Protein 2OA2 (pdb70)

Structure (mmCIF, N/CA/C/O backbone):
data_2OA2
#
_entry.id   2OA2
#
_cell.length_a   68.610
_cell.length_b   68.610
_cell.length_c   60.106
_cell.angle_alpha   90.000
_cell.angle_beta   90.000
_cell.angle_gamma   90.000
#
_symmetry.space_group_name_H-M   'P 41 21 2'
#
loop_
_entity.id
_entity.type
_entity.pdbx_description
1 polymer 'BH2720 protein'
2 water water
#
loop_
_atom_site.group_PDB
_atom_site.id
_atom_site.type_symbol
_atom_site.label_atom_id
_atom_site.label_alt_id
_atom_site.label_comp_id
_atom_site.label_asym_id
_atom_site.label_entity_id
_atom_site.label_seq_id
_atom_site.pdbx_PDB_ins_code
_atom_site.Cartn_x
_atom_site.Cartn_y
_atom_site.Cartn_z
_atom_site.occupancy
_atom_site.B_iso_or_equiv
_atom_site.auth_seq_id
_atom_site.auth_comp_id
_atom_site.auth_asym_id
_atom_site.auth_atom_id
_atom_site.pdbx_PDB_model_num
ATOM 1 N N . VAL A 1 11 ? 7.350 32.102 26.208 1.00 46.10 158 VAL A N 1
ATOM 2 C CA . VAL A 1 11 ? 8.821 32.238 26.421 1.00 44.64 158 VAL A CA 1
ATOM 3 C C . VAL A 1 11 ? 9.351 33.567 25.873 1.00 40.41 158 VAL A C 1
ATOM 4 O O . VAL A 1 11 ? 9.486 33.743 24.668 1.00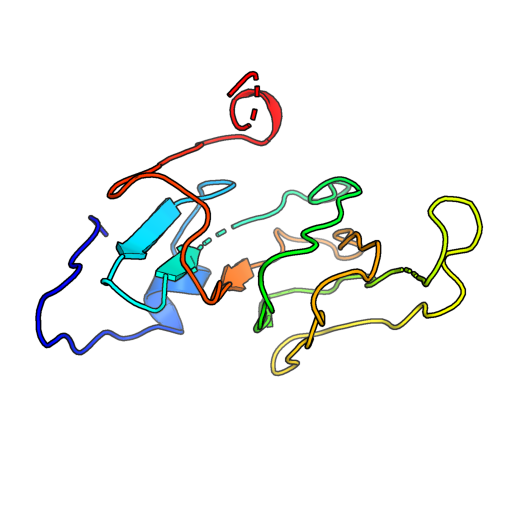 44.44 158 VAL A O 1
ATOM 8 N N . THR A 1 12 ? 9.699 34.473 26.771 1.00 35.33 159 THR A N 1
ATOM 9 C CA . THR A 1 12 ? 10.544 35.626 26.426 1.00 30.60 159 THR A CA 1
ATOM 10 C C . THR A 1 12 ? 11.892 35.390 27.117 1.00 25.88 159 THR A C 1
ATOM 11 O O . THR A 1 12 ? 12.021 34.448 27.905 1.00 27.06 159 THR A O 1
ATOM 15 N N . ASP A 1 13 ? 12.882 36.233 26.831 1.00 18.60 160 ASP A N 1
ATOM 16 C CA . ASP A 1 13 ? 14.214 36.061 27.444 1.00 17.20 160 ASP A CA 1
ATOM 17 C C . ASP A 1 13 ? 14.202 36.639 28.865 1.00 18.17 160 ASP A C 1
ATOM 18 O O . ASP A 1 13 ? 13.983 37.875 29.086 1.00 17.31 160 ASP A O 1
ATOM 23 N N . HIS A 1 14 ? 14.407 35.754 29.822 1.00 16.83 161 HIS A N 1
ATOM 24 C CA . HIS A 1 14 ? 14.342 36.105 31.235 1.00 16.99 161 HIS A CA 1
ATOM 25 C C . HIS A 1 14 ? 15.683 36.471 31.858 1.00 15.99 161 HIS A C 1
ATOM 26 O O . HIS A 1 14 ? 15.782 36.683 33.076 1.00 17.61 161 HIS A O 1
ATOM 33 N N . GLY A 1 15 ? 16.733 36.514 31.048 1.00 15.65 162 GLY A N 1
ATOM 34 C CA . GLY A 1 15 ? 18.011 36.886 31.586 1.00 16.05 162 GLY A CA 1
ATOM 35 C C . GLY A 1 15 ? 18.060 38.358 31.987 1.00 16.52 162 GLY A C 1
ATOM 36 O O . GLY A 1 15 ? 17.420 39.193 31.343 1.00 16.72 162 GLY A O 1
ATOM 37 N N . PRO A 1 16 ? 18.846 38.690 33.034 1.00 15.37 163 PRO A N 1
ATOM 38 C CA . PRO A 1 16 ? 19.690 37.864 33.910 1.00 14.61 163 PRO A CA 1
ATOM 39 C C . PRO A 1 16 ? 19.025 37.536 35.247 1.00 15.87 163 PRO A C 1
ATOM 40 O O . PRO A 1 16 ? 19.712 37.521 36.245 1.00 18.65 163 PRO A O 1
ATOM 44 N N . ARG A 1 17 ? 17.728 37.246 35.240 1.00 16.52 164 ARG A N 1
ATOM 45 C CA . ARG A 1 17 ? 16.994 37.001 36.487 1.00 18.19 164 ARG A CA 1
ATOM 46 C C . ARG A 1 17 ? 17.291 35.618 37.058 1.00 17.44 164 ARG A C 1
ATOM 47 O O . ARG A 1 17 ? 17.415 34.652 36.320 1.00 17.14 164 ARG A O 1
ATOM 55 N N . PRO A 1 18 ? 17.307 35.509 38.379 1.00 18.04 165 PRO A N 1
ATOM 56 C CA . PRO A 1 18 ? 17.098 34.168 38.988 1.00 17.18 165 PRO A CA 1
ATOM 57 C C . PRO A 1 18 ? 15.792 33.593 38.404 1.00 16.07 165 PRO A C 1
ATOM 58 O O . PRO A 1 18 ? 14.763 34.282 38.332 1.00 16.30 165 PRO A O 1
ATOM 62 N N . PHE A 1 19 ? 15.862 32.348 37.907 1.00 16.18 166 PHE A N 1
ATOM 63 C CA . PHE A 1 19 ? 14.806 31.822 37.062 1.00 15.49 166 PHE A CA 1
ATOM 64 C C . PHE A 1 19 ? 14.735 30.306 37.168 1.00 14.20 166 PHE A C 1
ATOM 65 O O . PHE A 1 19 ? 15.756 29.629 37.116 1.00 16.54 166 PHE A O 1
ATOM 73 N N . VAL A 1 20 ? 13.518 29.791 37.285 1.00 16.32 167 VAL A N 1
ATOM 74 C CA . VAL A 1 20 ? 13.229 28.366 37.240 1.00 16.67 167 VAL A CA 1
ATOM 75 C C . VAL A 1 20 ? 12.190 28.157 36.122 1.00 16.31 167 VAL A C 1
ATOM 76 O O . VAL A 1 20 ? 11.224 28.918 36.008 1.00 16.23 167 VAL A O 1
ATOM 80 N N . VAL A 1 21 ? 12.414 27.122 35.335 1.00 16.93 168 VAL A N 1
ATOM 81 C CA . VAL A 1 21 ? 11.580 26.851 34.149 1.00 16.29 168 VAL A CA 1
ATOM 82 C C . VAL A 1 21 ? 11.513 25.353 33.894 1.00 16.30 168 VAL A C 1
ATOM 83 O O . VAL A 1 21 ? 12.490 24.638 34.161 1.00 17.32 168 VAL A O 1
ATOM 87 N N . ASN A 1 22 ? 10.376 24.879 33.369 1.00 17.13 169 ASN A N 1
ATOM 88 C CA . ASN A 1 22 ? 10.286 23.523 32.838 1.00 17.15 169 ASN A CA 1
ATOM 89 C C . ASN A 1 22 ? 10.909 23.468 31.466 1.00 17.03 169 ASN A C 1
ATOM 90 O O . ASN A 1 22 ? 10.295 23.837 30.486 1.00 17.40 169 ASN A O 1
ATOM 95 N N . ILE A 1 23 ? 12.204 23.168 31.434 1.00 16.32 170 ILE A N 1
ATOM 96 C CA A ILE A 1 23 ? 12.987 23.227 30.191 0.50 17.42 170 ILE A CA 1
ATOM 97 C CA B ILE A 1 23 ? 12.911 23.277 30.172 0.50 16.75 170 ILE A CA 1
ATOM 98 C C . ILE A 1 23 ? 12.580 22.154 29.195 1.00 17.38 170 ILE A C 1
ATOM 99 O O . ILE A 1 23 ? 12.624 22.370 27.993 1.00 16.85 170 ILE A O 1
ATOM 108 N N . GLU A 1 24 ? 12.194 20.977 29.693 1.00 17.14 171 GLU A N 1
ATOM 109 C CA . GLU A 1 24 ? 11.719 19.919 28.806 1.00 18.13 171 GLU A CA 1
ATOM 110 C C . GLU A 1 24 ? 10.526 20.434 28.011 1.00 16.26 171 GLU A C 1
ATOM 111 O O . GLU A 1 24 ? 10.447 20.302 26.782 1.00 17.74 171 GLU A O 1
ATOM 117 N N . ASP A 1 25 ? 9.579 21.030 28.716 1.00 17.37 172 ASP A N 1
ATOM 118 C CA . ASP A 1 25 ? 8.337 21.478 28.098 1.00 17.44 172 ASP A CA 1
ATOM 119 C C . ASP A 1 25 ? 8.557 22.678 27.193 1.00 18.14 172 ASP A C 1
ATOM 120 O O . ASP A 1 25 ? 8.066 22.717 26.072 1.00 18.40 172 ASP A O 1
ATOM 125 N N . GLU A 1 26 ? 9.345 23.658 27.630 1.00 17.12 173 GLU A N 1
ATOM 126 C CA . GLU A 1 26 ? 9.590 24.814 26.745 1.00 16.92 173 GLU A CA 1
ATOM 127 C C . GLU A 1 26 ? 10.342 24.432 25.483 1.00 15.99 173 GLU A C 1
ATOM 128 O O . GLU A 1 26 ? 10.063 24.954 24.390 1.00 18.05 173 GLU A O 1
ATOM 134 N N . THR A 1 27 ? 11.303 23.518 25.608 1.00 15.60 174 THR A N 1
ATOM 135 C CA . THR A 1 27 ? 12.061 23.085 24.447 1.00 15.12 174 THR A CA 1
ATOM 136 C C . THR A 1 27 ? 11.155 22.356 23.464 1.00 16.56 174 THR A C 1
ATOM 137 O O . THR A 1 27 ? 11.223 22.562 22.248 1.00 17.95 174 THR A O 1
ATOM 141 N N . LYS A 1 28 ? 10.310 21.468 23.976 1.00 16.55 175 LYS A N 1
ATOM 142 C CA . LYS A 1 28 ? 9.440 20.720 23.099 1.00 17.27 175 LYS A CA 1
ATOM 143 C C . LYS A 1 28 ? 8.343 21.591 22.469 1.00 17.84 175 LYS A C 1
ATOM 144 O O . LYS A 1 28 ? 7.943 21.318 21.351 1.00 18.58 175 LYS A O 1
ATOM 150 N N . ARG A 1 29 ? 7.856 22.604 23.183 1.00 17.84 176 ARG A N 1
ATOM 151 C CA . ARG A 1 29 ? 6.797 23.478 22.703 1.00 19.09 176 ARG A CA 1
ATOM 152 C C . ARG A 1 29 ? 7.300 24.530 21.715 1.00 19.51 176 ARG A C 1
ATOM 153 O O . ARG A 1 29 ? 6.541 25.003 20.861 1.00 18.99 176 ARG A O 1
ATOM 157 N N . ASN A 1 30 ? 8.560 24.939 21.836 1.00 18.74 177 ASN A N 1
ATOM 158 C CA . ASN A 1 30 ? 9.107 25.968 20.970 1.00 17.66 177 ASN A CA 1
ATOM 159 C C . ASN A 1 30 ? 9.120 25.511 19.514 1.00 17.21 177 ASN A C 1
ATOM 160 O O . ASN A 1 30 ? 9.490 24.391 19.200 1.00 17.84 177 ASN A O 1
ATOM 165 N N . ARG A 1 31 ? 8.745 26.418 18.640 1.00 18.37 178 ARG A N 1
ATOM 166 C CA . ARG A 1 31 ? 8.711 26.149 17.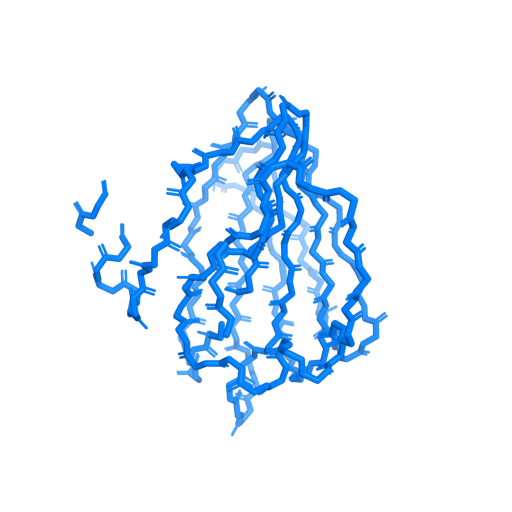209 1.00 17.84 178 ARG A CA 1
ATOM 167 C C . ARG A 1 31 ? 9.720 26.962 16.396 1.00 19.21 178 ARG A C 1
ATOM 168 O O . ARG A 1 31 ? 9.915 26.707 15.192 1.00 18.45 178 ARG A O 1
ATOM 173 N N . ALA A 1 32 ? 10.366 27.944 17.016 1.00 17.33 179 ALA A N 1
ATOM 174 C CA . ALA A 1 32 ? 11.379 28.788 16.352 1.00 16.12 179 ALA A CA 1
ATOM 175 C C . ALA A 1 32 ? 12.685 28.062 16.145 1.00 18.80 179 ALA A C 1
ATOM 176 O O . ALA A 1 32 ? 13.145 27.289 17.011 1.00 17.13 179 ALA A O 1
ATOM 178 N N . PHE A 1 33 ? 13.331 28.354 15.027 1.00 16.82 180 PHE A N 1
ATOM 179 C CA . PHE A 1 33 ? 14.679 27.883 14.757 1.00 17.05 180 PHE A CA 1
ATOM 180 C C . PHE A 1 33 ? 15.604 28.247 15.933 1.00 18.59 180 PHE A C 1
ATOM 181 O O . PHE A 1 33 ? 16.411 27.404 16.376 1.00 17.90 180 PHE A O 1
ATOM 189 N N . ARG A 1 34 ? 15.505 29.505 16.411 1.00 17.47 181 ARG A N 1
ATOM 190 C CA . ARG A 1 34 ? 16.266 29.922 17.590 1.00 16.95 181 ARG A CA 1
ATOM 191 C C . ARG A 1 34 ? 15.459 30.922 18.392 1.00 17.93 181 ARG A C 1
ATOM 192 O O . ARG A 1 34 ? 14.963 31.901 17.838 1.00 18.76 181 ARG A O 1
ATOM 200 N N . ARG A 1 35 ? 15.327 30.660 19.693 1.00 17.73 182 ARG A N 1
ATOM 201 C CA . ARG A 1 35 ? 14.635 31.552 20.603 1.00 20.39 182 ARG A CA 1
ATOM 202 C C . ARG A 1 35 ? 15.497 31.640 21.870 1.00 17.57 182 ARG A C 1
ATOM 203 O O . ARG A 1 35 ? 15.676 30.658 22.560 1.00 18.16 182 ARG A O 1
ATOM 211 N N . ALA A 1 36 ? 16.003 32.836 22.173 1.00 17.19 183 ALA A N 1
ATOM 212 C CA . ALA A 1 36 ? 16.693 33.044 23.437 1.00 17.36 183 ALA A CA 1
ATOM 213 C C . ALA A 1 36 ? 15.735 32.940 24.626 1.00 16.30 183 ALA A C 1
ATOM 214 O O . ALA A 1 36 ? 14.710 33.652 24.700 1.00 19.48 183 ALA A O 1
ATOM 216 N N . LEU A 1 37 ? 16.060 32.078 25.576 1.00 16.11 184 LEU A N 1
ATOM 217 C CA . LEU A 1 37 ? 15.335 31.904 26.803 1.00 16.22 184 LEU A CA 1
ATOM 218 C C . LEU A 1 37 ? 15.929 32.623 28.014 1.00 15.83 184 LEU A C 1
ATOM 219 O O . LEU A 1 37 ? 15.204 33.108 28.885 1.00 16.73 184 LEU A O 1
ATOM 224 N N . TRP A 1 38 ? 17.261 32.675 28.071 1.00 16.31 185 TRP A N 1
ATOM 225 C CA . TRP A 1 38 ? 17.922 33.337 29.175 1.00 15.34 185 TRP A CA 1
ATOM 226 C C . TRP A 1 38 ? 19.315 33.762 28.785 1.00 15.09 185 TRP A C 1
ATOM 227 O O . TRP A 1 38 ? 20.179 32.913 28.599 1.00 15.78 185 TRP A O 1
ATOM 238 N N . THR A 1 39 ? 19.524 35.064 28.768 1.00 14.64 186 THR A N 1
ATOM 239 C CA . THR A 1 39 ? 20.817 35.668 28.441 1.00 15.35 186 THR A CA 1
ATOM 240 C C . THR A 1 39 ? 21.345 36.377 29.692 1.00 15.80 186 THR A C 1
ATOM 241 O O . THR A 1 39 ? 20.830 37.415 30.125 1.00 16.12 186 THR A O 1
ATOM 245 N N . GLY A 1 40 ? 22.427 35.836 30.224 1.00 14.95 187 GLY A N 1
ATOM 246 C CA . GLY A 1 40 ? 23.132 36.380 31.346 1.00 16.71 187 GLY A CA 1
ATOM 247 C C . GLY A 1 40 ? 24.408 37.067 30.913 1.00 14.40 187 GLY A C 1
ATOM 248 O O . GLY A 1 40 ? 24.691 37.260 29.710 1.00 16.50 187 GLY A O 1
ATOM 249 N N . ASP A 1 41 ? 25.194 37.435 31.902 1.00 16.22 188 ASP A N 1
ATOM 250 C CA . ASP A 1 41 ? 26.496 38.004 31.650 1.00 17.08 188 ASP A CA 1
ATOM 251 C C . ASP A 1 41 ? 27.491 36.941 31.169 1.00 17.18 188 ASP A C 1
ATOM 252 O O . ASP A 1 41 ? 28.459 37.263 30.433 1.00 19.33 188 ASP A O 1
ATOM 257 N N . HIS A 1 42 ? 27.288 35.682 31.572 1.00 14.96 189 HIS A N 1
ATOM 258 C CA . HIS A 1 42 ? 28.305 34.632 31.336 1.00 15.49 189 HIS A CA 1
ATOM 259 C C . HIS A 1 42 ? 27.813 33.422 30.539 1.00 14.70 189 HIS A C 1
ATOM 260 O O . HIS A 1 42 ? 28.626 32.795 29.852 1.00 15.89 189 HIS A O 1
ATOM 267 N N . LEU A 1 43 ? 26.522 33.138 30.566 1.00 15.48 190 LEU A N 1
ATOM 268 C CA . LEU A 1 43 ? 25.972 32.099 29.726 1.00 16.07 190 LEU A CA 1
ATOM 269 C C . LEU A 1 43 ? 24.631 32.488 29.175 1.00 15.49 190 LEU A C 1
ATOM 270 O O . LEU A 1 43 ? 23.941 33.361 29.685 1.00 16.11 190 LEU A O 1
ATOM 275 N N . GLN A 1 44 ? 24.284 31.847 28.054 1.00 15.69 191 GLN A N 1
ATOM 276 C CA . GLN A 1 44 ? 23.039 32.082 27.367 1.00 15.93 191 GLN A CA 1
ATOM 277 C C . GLN A 1 44 ? 22.373 30.793 26.955 1.00 14.94 191 GLN A C 1
ATOM 278 O O . GLN A 1 44 ? 23.038 29.925 26.388 1.00 16.43 191 GLN A O 1
ATOM 284 N N . VAL A 1 45 ? 21.073 30.672 27.222 1.00 14.36 192 VAL A N 1
ATOM 285 C CA . VAL A 1 45 ? 20.276 29.504 26.848 1.00 15.78 192 VAL A CA 1
ATOM 286 C C . VAL A 1 45 ? 19.366 29.875 25.698 1.00 16.46 192 VAL A C 1
ATOM 287 O O . VAL A 1 45 ? 18.622 30.867 25.795 1.00 15.71 192 VAL A O 1
ATOM 291 N N . THR A 1 46 ? 19.402 29.114 24.603 1.00 17.64 193 THR A N 1
ATOM 292 C CA . THR A 1 46 ? 18.496 29.278 23.488 1.00 15.67 193 THR A CA 1
ATOM 293 C C . THR A 1 46 ? 17.763 27.943 23.275 1.00 16.97 193 THR A C 1
ATOM 294 O O . THR A 1 46 ? 18.268 26.877 23.651 1.00 17.13 193 THR A O 1
ATOM 298 N N . LEU A 1 47 ? 16.592 28.042 22.673 1.00 16.09 194 LEU A N 1
ATOM 299 C CA . LEU A 1 47 ? 15.788 26.908 22.289 1.00 15.76 194 LEU A CA 1
ATOM 300 C C . LEU A 1 47 ? 15.840 26.856 20.783 1.00 15.78 194 LEU A C 1
ATOM 301 O O . LEU A 1 47 ? 15.737 27.883 20.128 1.00 17.62 194 LEU A O 1
ATOM 314 N N . SER A 1 49 ? 14.249 24.583 17.341 1.00 17.72 196 SER A N 1
ATOM 315 C CA . SER A 1 49 ? 13.432 23.563 16.628 1.00 17.19 196 SER A CA 1
ATOM 316 C C . SER A 1 49 ? 13.944 23.521 15.173 1.00 18.46 196 SER A C 1
ATOM 317 O O . SER A 1 49 ? 13.877 24.517 14.442 1.00 20.40 196 SER A O 1
ATOM 320 N N . ILE A 1 50 ? 14.507 22.388 14.806 1.00 16.92 197 ILE A N 1
ATOM 321 C CA A ILE A 1 50 ? 15.143 22.239 13.526 0.50 17.01 197 ILE A CA 1
ATOM 322 C CA B ILE A 1 50 ? 15.156 22.218 13.517 0.50 17.20 197 ILE A CA 1
ATOM 323 C C . ILE A 1 50 ? 14.271 21.332 12.655 1.00 16.86 197 ILE A C 1
ATOM 324 O O . ILE A 1 50 ? 13.902 20.224 13.068 1.00 17.66 197 ILE A O 1
ATOM 333 N N . GLN A 1 51 ? 13.889 21.834 11.485 1.00 17.11 198 GLN A N 1
ATOM 334 C CA . GLN A 1 51 ? 12.922 21.104 10.640 1.00 18.44 198 GLN A CA 1
ATOM 335 C C . GLN A 1 51 ? 13.520 19.815 10.077 1.00 15.94 198 GLN A C 1
ATOM 336 O O . GLN A 1 51 ? 14.727 19.640 9.962 1.00 17.62 198 GLN A O 1
ATOM 342 N N . VAL A 1 52 ? 12.618 18.885 9.738 1.00 18.23 199 VAL A N 1
ATOM 343 C CA . VAL A 1 52 ? 13.016 17.696 9.038 1.00 18.79 199 VAL A CA 1
ATOM 344 C C . VAL A 1 52 ? 13.833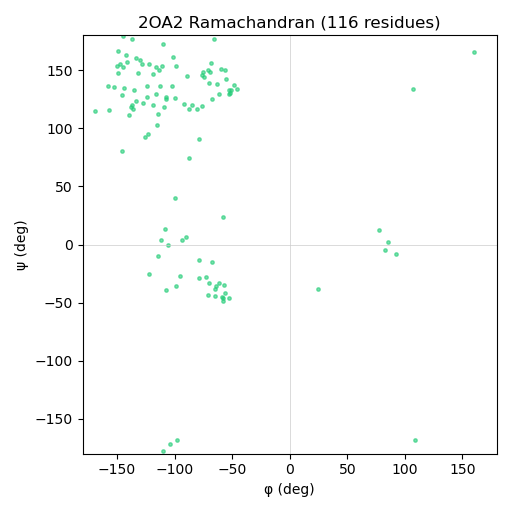 18.071 7.800 1.00 19.07 199 VAL A C 1
ATOM 345 O O . VAL A 1 52 ? 13.444 18.955 7.053 1.00 20.76 199 VAL A O 1
ATOM 349 N N . GLY A 1 53 ? 14.970 17.422 7.660 1.00 21.12 200 GLY A N 1
ATOM 350 C CA . GLY A 1 53 ? 15.875 17.638 6.545 1.00 25.42 200 GLY A CA 1
ATOM 351 C C . GLY A 1 53 ? 16.814 18.825 6.697 1.00 27.76 200 GLY A C 1
ATOM 352 O O . GLY A 1 53 ? 17.661 19.056 5.853 1.00 31.49 200 GLY A O 1
ATOM 353 N N . GLU A 1 54 ? 16.655 19.598 7.758 1.00 20.83 201 GLU A N 1
ATOM 354 C CA . GLU A 1 54 ? 17.390 20.851 7.927 1.00 22.33 201 GLU A CA 1
ATOM 355 C C . GLU A 1 54 ? 18.553 20.646 8.898 1.00 20.92 201 GLU A C 1
ATOM 356 O O . GLU A 1 54 ? 18.582 19.706 9.678 1.00 18.82 201 GLU A O 1
ATOM 362 N N . ASP A 1 55 ? 19.514 21.564 8.841 1.00 20.37 202 ASP A N 1
ATOM 363 C CA . ASP A 1 55 ? 20.677 21.574 9.695 1.00 21.67 202 ASP A CA 1
ATOM 364 C C . ASP A 1 55 ? 20.842 22.960 10.317 1.00 22.70 202 ASP A C 1
ATOM 365 O O . ASP A 1 55 ? 20.269 23.962 9.810 1.00 25.06 202 ASP A O 1
ATOM 370 N N . ILE A 1 56 ? 21.567 23.028 11.425 1.00 20.22 203 ILE A N 1
ATOM 371 C CA . ILE A 1 56 ? 21.874 24.310 11.996 1.00 22.27 203 ILE A CA 1
ATOM 372 C C . ILE A 1 56 ? 22.745 25.131 11.039 1.00 24.43 203 ILE A C 1
ATOM 373 O O . ILE A 1 56 ? 22.542 26.347 10.940 1.00 25.75 203 ILE A O 1
ATOM 378 N N . GLY A 1 57 ? 23.641 24.478 10.311 1.00 20.65 204 GLY A N 1
ATOM 379 C CA . GLY A 1 57 ? 24.612 25.178 9.469 1.00 22.07 204 GLY A CA 1
ATOM 380 C C . GLY A 1 57 ? 26.007 25.092 10.096 1.00 19.10 204 GLY A C 1
ATOM 381 O O . GLY A 1 57 ? 26.187 25.295 11.276 1.00 21.97 204 GLY A O 1
ATOM 382 N N . LEU A 1 58 ? 26.974 24.771 9.266 1.00 19.51 205 LEU A N 1
ATOM 383 C CA . LEU A 1 58 ? 28.348 24.635 9.715 1.00 22.98 205 LEU A CA 1
ATOM 384 C C . LEU A 1 58 ? 28.860 25.949 10.266 1.00 23.70 205 LEU A C 1
ATOM 385 O O . LEU A 1 58 ? 28.697 27.013 9.650 1.00 22.46 205 LEU A O 1
ATOM 390 N N . GLU A 1 59 ? 29.438 25.873 11.473 1.00 20.97 206 GLU A N 1
ATOM 391 C CA A GLU A 1 59 ? 29.974 27.051 12.153 0.50 20.94 206 GLU A CA 1
ATOM 392 C CA B GLU A 1 59 ? 29.869 27.037 12.270 0.50 24.21 206 GLU A CA 1
ATOM 393 C C . GLU A 1 59 ? 31.171 26.688 12.999 1.00 19.58 206 GLU A C 1
ATOM 394 O O . GLU A 1 59 ? 31.497 25.521 13.169 1.00 18.91 206 GLU A O 1
ATOM 405 N N . ILE A 1 60 ? 31.875 27.737 13.439 1.00 19.78 207 ILE A N 1
ATOM 406 C CA . ILE A 1 60 ? 33.017 27.648 14.341 1.00 19.72 207 ILE A CA 1
ATOM 407 C C . ILE A 1 60 ? 32.910 28.892 15.237 1.00 21.16 207 ILE A C 1
ATOM 408 O O . ILE A 1 60 ? 32.605 29.986 14.772 1.00 21.68 207 ILE A O 1
ATOM 413 N N . HIS A 1 61 ? 33.099 28.697 16.544 1.00 16.91 208 HIS A N 1
ATOM 414 C CA . HIS A 1 61 ? 33.106 29.761 17.545 1.00 20.05 208 HIS A CA 1
ATOM 415 C C . HIS A 1 61 ? 34.399 29.679 18.336 1.00 18.32 208 HIS A C 1
ATOM 416 O O . HIS A 1 61 ? 34.476 29.045 19.363 1.00 18.35 208 HIS A O 1
ATOM 423 N N . PRO A 1 62 ? 35.443 30.432 17.903 1.00 20.33 209 PRO A N 1
ATOM 424 C CA . PRO A 1 62 ? 36.702 30.337 18.613 1.00 17.45 209 PRO A CA 1
ATOM 425 C C . PRO A 1 62 ? 36.733 30.879 20.034 1.00 16.57 209 PRO A C 1
ATOM 426 O O . PRO A 1 62 ? 37.682 30.568 20.759 1.00 16.85 209 PRO A O 1
ATOM 430 N N . HIS A 1 63 ? 35.728 31.672 20.447 1.00 16.02 210 HIS A N 1
ATOM 431 C CA . HIS A 1 63 ? 35.724 32.294 21.758 1.00 16.57 210 HIS A CA 1
ATOM 432 C C . HIS A 1 63 ? 34.772 31.680 22.773 1.00 16.29 210 HIS A C 1
ATOM 433 O O . HIS A 1 63 ? 34.677 32.146 23.895 1.00 17.86 210 HIS A O 1
ATOM 440 N N . LEU A 1 64 ? 34.035 30.647 22.393 1.00 16.13 211 LEU A N 1
ATOM 441 C CA . LEU A 1 64 ? 33.020 30.119 23.288 1.00 18.18 211 LEU A CA 1
ATOM 442 C C . LEU A 1 64 ? 32.883 28.621 23.193 1.00 16.66 211 LEU A C 1
ATOM 443 O O . LEU A 1 64 ? 33.140 28.042 22.117 1.00 16.74 211 LEU A O 1
ATOM 448 N N . ASP A 1 65 ? 32.435 28.025 24.287 1.00 16.07 212 ASP A N 1
ATOM 449 C CA . ASP A 1 65 ? 32.036 26.610 24.330 1.00 14.72 212 ASP A CA 1
ATOM 450 C C . ASP A 1 65 ? 30.515 26.551 24.203 1.00 16.18 212 ASP A C 1
ATOM 451 O O . ASP A 1 65 ? 29.803 27.475 24.588 1.00 16.40 212 ASP A O 1
ATOM 456 N N . GLN A 1 66 ? 30.010 25.443 23.684 1.00 15.66 213 GLN A N 1
ATOM 457 C CA A GLN A 1 66 ? 28.555 25.267 23.558 0.50 16.51 213 GLN A CA 1
ATOM 458 C CA B GLN A 1 66 ? 28.554 25.241 23.598 0.50 17.14 213 GLN A CA 1
ATOM 459 C C . GLN A 1 66 ? 28.170 23.878 24.101 1.00 17.70 213 GLN A C 1
ATOM 460 O O . GLN A 1 66 ? 28.887 22.870 23.863 1.00 18.78 213 GLN A O 1
ATOM 471 N N . PHE A 1 67 ? 27.077 23.833 24.813 1.00 16.55 214 PHE A N 1
ATOM 472 C CA . PHE A 1 67 ? 26.433 22.610 25.282 1.00 14.95 214 PHE A CA 1
ATOM 473 C C . PHE A 1 67 ? 25.076 22.537 24.607 1.00 17.71 214 PHE A C 1
ATOM 474 O O . PHE A 1 67 ? 24.315 23.496 24.708 1.00 18.31 214 PHE A O 1
ATOM 482 N N . LEU A 1 68 ? 24.740 21.408 23.996 1.00 16.22 215 LEU A N 1
ATOM 483 C CA A LEU A 1 68 ? 23.395 21.222 23.420 0.50 17.18 215 LEU A CA 1
ATOM 484 C CA B LEU A 1 68 ? 23.394 2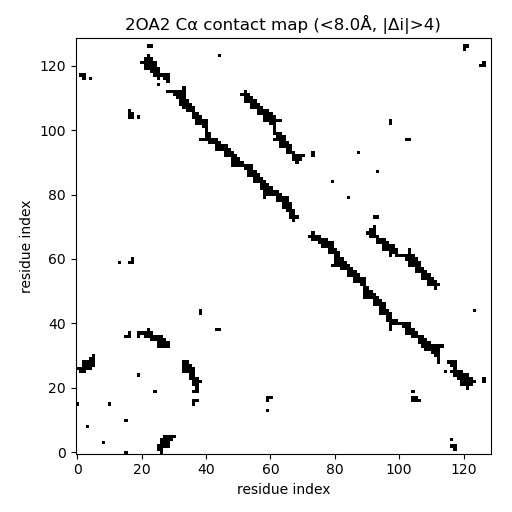1.219 23.416 0.50 16.85 215 LEU A CA 1
ATOM 485 C C . LEU A 1 68 ? 22.773 19.999 24.054 1.00 16.70 215 LEU A C 1
ATOM 486 O O . LEU A 1 68 ? 23.468 19.011 24.297 1.00 17.13 215 LEU A O 1
ATOM 495 N N . ARG A 1 69 ? 21.482 20.065 24.335 1.00 16.32 216 ARG A N 1
ATOM 496 C CA A ARG A 1 69 ? 20.782 18.908 24.820 0.50 17.17 216 ARG A CA 1
ATOM 497 C CA B ARG A 1 69 ? 20.753 18.944 24.835 0.50 16.33 216 ARG A CA 1
ATOM 498 C C . ARG A 1 69 ? 19.570 18.658 23.913 1.00 18.35 216 ARG A C 1
ATOM 499 O O . ARG A 1 69 ? 18.729 19.549 23.715 1.00 18.58 216 ARG A O 1
ATOM 514 N N . VAL A 1 70 ? 19.478 17.441 23.396 1.00 15.98 217 VAL A N 1
ATOM 515 C CA . VAL A 1 70 ? 18.355 17.025 22.581 1.00 16.41 217 VAL A CA 1
ATOM 516 C C . VAL A 1 70 ? 17.238 16.551 23.478 1.00 18.19 217 VAL A C 1
ATOM 517 O O . VAL A 1 70 ? 17.416 15.621 24.263 1.00 17.77 217 VAL A O 1
ATOM 521 N N . GLU A 1 71 ? 16.091 17.213 23.364 1.00 18.10 218 GLU A N 1
ATOM 522 C CA . GLU A 1 71 ? 14.886 16.816 24.115 1.00 18.96 218 GLU A CA 1
ATOM 523 C C . GLU A 1 71 ? 13.984 15.937 23.295 1.00 18.83 218 GLU A C 1
ATOM 524 O O . GLU A 1 71 ? 13.252 15.084 23.884 1.00 20.55 218 GLU A O 1
ATOM 530 N N . GLU A 1 72 ? 14.002 16.034 21.945 1.00 17.54 219 GLU A N 1
ATOM 531 C CA . GLU A 1 72 ? 13.152 15.216 21.102 1.00 18.09 219 GLU A CA 1
ATOM 532 C C . GLU A 1 72 ? 13.737 15.137 19.725 1.00 18.06 219 GLU A C 1
ATOM 533 O O . GLU A 1 72 ? 14.179 16.145 19.179 1.00 17.05 219 GLU A O 1
ATOM 539 N N . GLY A 1 73 ? 13.728 13.947 19.161 1.00 19.16 220 GLY A N 1
ATOM 540 C CA . GLY A 1 73 ? 14.123 13.738 17.788 1.00 16.98 220 GLY A CA 1
ATOM 541 C C . GLY A 1 73 ? 15.454 13.007 17.653 1.00 18.06 220 GLY A C 1
ATOM 542 O O . GLY A 1 73 ? 16.018 12.494 18.609 1.00 20.76 220 GLY A O 1
ATOM 543 N N . ARG A 1 74 ? 15.940 13.021 16.423 1.00 17.61 221 ARG A N 1
ATOM 544 C CA A ARG A 1 74 ? 17.182 12.364 16.070 0.50 19.23 221 ARG A CA 1
ATOM 545 C CA B ARG A 1 74 ? 17.159 12.330 15.996 0.50 18.68 221 ARG A CA 1
ATOM 546 C C . ARG A 1 74 ? 17.987 13.257 15.148 1.00 20.32 221 ARG A C 1
ATOM 547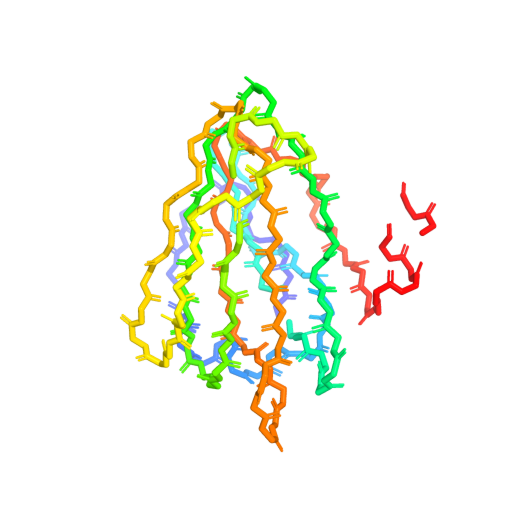 O O . ARG A 1 74 ? 17.471 13.878 14.214 1.00 17.69 221 ARG A O 1
ATOM 552 N N . GLY A 1 75 ? 19.272 13.289 15.392 1.00 20.30 222 GLY A N 1
ATOM 553 C CA . GLY A 1 75 ? 20.146 14.079 14.538 1.00 21.05 222 GLY A CA 1
ATOM 554 C C . GLY A 1 75 ? 21.490 13.452 14.350 1.00 19.47 222 GLY A C 1
ATOM 555 O O . GLY A 1 75 ? 21.775 12.365 14.856 1.00 17.86 222 GLY A O 1
ATOM 556 N N . LEU A 1 76 ? 22.292 14.156 13.562 1.00 18.07 223 LEU A N 1
ATOM 557 C CA . LEU A 1 76 ? 23.682 13.772 13.257 1.00 17.66 223 LEU A CA 1
ATOM 558 C C . LEU A 1 76 ? 24.543 14.983 13.579 1.00 19.07 223 LEU A C 1
ATOM 559 O O . LEU A 1 76 ? 24.324 16.063 13.033 1.00 18.36 223 LEU A O 1
ATOM 564 N N . VAL A 1 77 ? 25.508 14.792 14.483 1.00 17.80 224 VAL A N 1
ATOM 565 C CA A VAL A 1 77 ? 26.483 15.778 14.881 0.50 17.65 224 VAL A CA 1
ATOM 566 C CA B VAL A 1 77 ? 26.470 15.871 14.783 0.50 16.48 224 VAL A CA 1
ATOM 567 C C . VAL A 1 77 ? 27.791 15.551 14.104 1.00 17.60 224 VAL A C 1
ATOM 568 O O . VAL A 1 77 ? 28.232 14.409 14.056 1.00 18.98 224 VAL A O 1
ATOM 575 N N . GLN A 1 78 ? 28.348 16.603 13.515 1.00 18.22 225 GLN A N 1
ATOM 576 C CA . GLN A 1 78 ? 29.585 16.528 12.711 1.00 17.32 225 GLN A CA 1
ATOM 577 C C . GLN A 1 78 ? 30.519 17.565 13.231 1.00 16.57 225 GLN A C 1
ATOM 578 O O . GLN A 1 78 ? 30.138 18.744 13.378 1.00 17.27 225 GLN A O 1
ATOM 592 N N . GLY A 1 80 ? 34.884 18.793 13.643 1.00 17.15 227 GLY A N 1
ATOM 593 C CA . GLY A 1 80 ? 36.286 18.644 13.310 1.00 19.46 227 GLY A CA 1
ATOM 594 C C . GLY A 1 80 ? 37.049 19.863 13.619 1.00 21.04 227 GLY A C 1
ATOM 595 O O . GLY A 1 80 ? 36.548 20.974 13.736 1.00 20.49 227 GLY A O 1
ATOM 596 N N . HIS A 1 81 ? 38.345 19.570 13.596 1.00 28.92 228 HIS A N 1
ATOM 597 C CA A HIS A 1 81 ? 39.430 20.487 13.686 0.50 27.38 228 HIS A CA 1
ATOM 598 C CA B HIS A 1 81 ? 39.361 20.579 13.755 0.50 28.80 228 HIS A CA 1
ATOM 599 C C . HIS A 1 81 ? 39.456 21.472 12.488 1.00 27.43 228 HIS A C 1
ATOM 600 O O . HIS A 1 81 ? 39.631 22.686 12.601 1.00 27.89 228 HIS A O 1
ATOM 613 N N . ARG A 1 82 ? 39.261 20.901 11.315 1.00 24.38 229 ARG A N 1
ATOM 614 C CA . ARG A 1 82 ? 39.239 21.672 10.078 1.00 24.13 229 ARG A CA 1
ATOM 615 C C . ARG A 1 82 ? 37.886 21.528 9.411 1.00 22.19 229 ARG A C 1
ATOM 616 O O . ARG A 1 82 ? 37.262 20.460 9.480 1.00 21.53 229 ARG A O 1
ATOM 624 N N . GLN A 1 83 ? 37.488 22.606 8.745 1.00 22.75 230 GLN A N 1
ATOM 625 C CA . GLN A 1 83 ? 36.208 22.707 8.072 1.00 22.61 230 GLN A CA 1
ATOM 626 C C . GLN A 1 83 ? 36.058 21.598 7.062 1.00 21.90 230 GLN A C 1
ATOM 627 O O . GLN A 1 83 ? 34.974 21.091 6.872 1.00 20.99 230 GLN A O 1
ATOM 633 N N . ASP A 1 84 ? 37.175 21.223 6.423 1.00 23.19 231 ASP A N 1
ATOM 634 C CA . ASP A 1 84 ? 37.122 20.258 5.337 1.00 23.45 231 ASP A CA 1
ATOM 635 C C . ASP A 1 84 ? 37.277 18.810 5.812 1.00 23.75 231 ASP A C 1
ATOM 636 O O . ASP A 1 84 ? 37.409 17.904 4.976 1.00 21.76 231 ASP A O 1
ATOM 641 N N . ASN A 1 85 ? 37.306 18.592 7.132 1.00 20.41 232 ASN A N 1
ATOM 642 C CA . ASN A 1 85 ? 37.387 17.231 7.651 1.00 18.69 232 ASN A CA 1
ATOM 643 C C . ASN A 1 85 ? 36.634 17.035 8.934 1.00 21.31 232 ASN A C 1
ATOM 644 O O . ASN A 1 85 ? 37.216 17.071 10.037 1.00 17.85 232 ASN A O 1
ATOM 649 N N . LEU A 1 86 ? 35.320 16.857 8.828 1.00 18.10 233 LEU A N 1
ATOM 650 C CA . LEU A 1 86 ? 34.481 16.697 10.024 1.00 17.91 233 LEU A CA 1
ATOM 651 C C . LEU A 1 86 ? 34.460 15.216 10.407 1.00 18.57 233 LEU A C 1
ATOM 652 O O . LEU A 1 86 ? 33.524 14.460 10.130 1.00 21.57 233 LEU A O 1
ATOM 657 N N . HIS A 1 87 ? 35.599 14.762 10.976 1.00 19.87 234 HIS A N 1
ATOM 658 C CA . HIS A 1 87 ? 35.771 13.338 11.165 1.00 18.74 234 HIS A CA 1
ATOM 659 C C . HIS A 1 87 ? 35.033 12.770 12.362 1.00 20.13 234 HIS A C 1
ATOM 660 O O . HIS A 1 87 ? 34.864 11.583 12.436 1.00 21.75 234 HIS A O 1
ATOM 667 N N . PHE A 1 88 ? 34.547 13.632 13.256 1.00 20.14 235 PHE A N 1
ATOM 668 C CA . PHE A 1 88 ? 33.675 13.227 14.382 1.00 19.07 235 PHE A CA 1
ATOM 669 C C . PHE A 1 88 ? 32.262 13.257 13.832 1.00 19.60 235 PHE A C 1
ATOM 670 O O . PHE A 1 88 ? 31.798 14.312 13.415 1.00 20.08 235 PHE A O 1
ATOM 678 N N . GLN A 1 89 ? 31.623 12.101 13.790 1.00 18.81 236 GLN A N 1
ATOM 679 C CA . GLN A 1 89 ? 30.269 11.964 13.219 1.00 21.30 236 GLN A CA 1
ATOM 680 C C . GLN A 1 89 ? 29.551 11.013 14.139 1.00 22.21 236 GLN A C 1
ATOM 681 O O . GLN A 1 89 ? 29.895 9.839 14.206 1.00 21.53 236 GLN A O 1
ATOM 687 N N . GLU A 1 90 ? 28.566 11.520 14.875 1.00 20.46 237 GLU A N 1
ATOM 688 C CA A GLU A 1 90 ? 27.835 10.720 15.841 0.50 18.63 237 GLU A CA 1
ATOM 689 C CA B GLU A 1 90 ? 27.823 10.695 15.808 0.50 21.05 237 GLU A CA 1
ATOM 690 C C . GLU A 1 90 ? 26.341 11.066 15.780 1.00 20.36 237 GLU A C 1
ATOM 691 O O . GLU A 1 90 ? 25.956 12.243 15.664 1.00 20.65 237 GLU A O 1
ATOM 702 N N . GLU A 1 91 ? 25.520 10.045 15.893 1.00 20.09 238 GLU A N 1
ATOM 703 C CA . GLU A 1 91 ? 24.096 10.251 16.025 1.00 19.88 238 GLU A CA 1
ATOM 704 C C . GLU A 1 91 ? 23.755 10.727 17.420 1.00 19.61 238 GLU A C 1
ATOM 705 O O . GLU A 1 91 ? 24.421 10.404 18.429 1.00 22.24 238 GLU A O 1
ATOM 711 N N . VAL A 1 92 ? 22.716 11.530 17.496 1.00 17.36 239 VAL A N 1
ATOM 712 C CA . VAL A 1 92 ? 22.218 11.994 18.752 1.00 18.39 239 VAL A CA 1
ATOM 713 C C . VAL A 1 92 ? 20.700 11.785 18.773 1.00 20.31 239 VAL A C 1
ATOM 714 O O . VAL A 1 92 ? 20.047 11.821 17.747 1.00 20.41 239 VAL A O 1
ATOM 718 N N . PHE A 1 93 ? 20.205 11.512 19.953 1.00 20.64 240 PHE A N 1
ATOM 719 C CA . PHE A 1 93 ? 18.800 11.205 20.188 1.00 21.72 240 PHE A CA 1
ATOM 720 C C . PHE A 1 93 ? 18.332 11.909 21.411 1.00 18.75 240 PHE A C 1
ATOM 721 O O . PHE A 1 93 ? 19.085 12.579 22.115 1.00 17.39 240 PHE A O 1
ATOM 729 N N . ASP A 1 94 ? 17.042 11.747 21.691 1.00 18.32 241 ASP A N 1
ATOM 730 C CA . ASP A 1 94 ? 16.483 12.172 22.915 1.00 17.10 241 ASP A CA 1
ATOM 731 C C . ASP A 1 94 ? 17.380 11.746 24.068 1.00 18.99 241 ASP A C 1
ATOM 732 O O . ASP A 1 94 ? 17.855 10.616 24.071 1.00 18.05 241 ASP A O 1
ATOM 737 N N . ASP A 1 95 ? 17.631 12.668 24.989 1.00 18.60 242 ASP A N 1
ATOM 738 C CA . ASP A 1 95 ? 18.389 12.461 26.244 1.00 20.13 242 ASP A CA 1
ATOM 739 C C . ASP A 1 95 ? 19.896 12.768 26.081 1.00 20.40 242 ASP A C 1
ATOM 740 O O . ASP A 1 95 ? 20.650 12.690 27.037 1.00 21.43 242 ASP A O 1
ATOM 745 N N . TYR A 1 96 ? 20.346 13.009 24.842 1.00 17.25 243 TYR A N 1
ATOM 746 C CA . TYR A 1 96 ? 21.762 13.205 24.559 1.00 15.80 243 TYR A CA 1
ATOM 747 C C . TYR A 1 96 ? 22.178 14.663 24.682 1.00 16.81 243 TYR A C 1
ATOM 748 O O . TYR A 1 96 ? 21.410 15.581 24.365 1.00 18.38 243 TYR A O 1
ATOM 757 N N . ALA A 1 97 ? 23.403 14.839 25.164 1.00 15.92 244 ALA A N 1
ATOM 758 C CA . ALA A 1 97 ? 24.052 16.139 25.177 1.00 15.56 244 ALA A CA 1
ATOM 759 C C . ALA A 1 97 ? 25.247 16.097 24.217 1.00 16.63 244 ALA A C 1
ATOM 760 O O . ALA A 1 97 ? 25.877 15.042 23.978 1.00 17.14 244 ALA A O 1
ATOM 762 N N . ILE A 1 98 ? 25.548 17.265 23.647 1.00 16.05 245 ILE A N 1
ATOM 763 C CA . ILE A 1 98 ? 26.668 17.480 22.737 1.00 15.47 245 ILE A CA 1
ATOM 764 C C . ILE A 1 98 ? 27.516 18.608 23.310 1.00 16.38 245 ILE A C 1
ATOM 765 O O . ILE A 1 98 ? 26.974 19.657 23.626 1.00 16.09 245 ILE A O 1
ATOM 770 N N . LEU A 1 99 ? 28.810 18.367 23.461 1.00 15.41 246 LEU A N 1
ATOM 771 C CA . LEU A 1 99 ? 29.759 19.378 23.913 1.00 17.19 246 LEU A CA 1
ATOM 772 C C . LEU A 1 99 ? 30.617 19.800 22.721 1.00 16.31 246 LEU A C 1
ATOM 773 O O . LEU A 1 99 ? 31.236 18.954 22.019 1.00 14.68 246 LEU A O 1
ATOM 778 N N . ILE A 1 100 ? 30.637 21.114 22.470 1.00 16.28 247 ILE A N 1
ATOM 779 C CA . ILE A 1 100 ? 31.294 21.691 21.278 1.00 14.87 247 ILE A CA 1
ATOM 780 C C . ILE A 1 100 ? 32.323 22.688 21.792 1.00 15.88 247 ILE A C 1
ATOM 781 O O . ILE A 1 100 ? 31.984 23.832 22.135 1.00 16.01 247 ILE A O 1
ATOM 786 N N . PRO A 1 101 ? 33.562 22.240 21.931 1.00 15.51 248 PRO A N 1
ATOM 787 C CA . PRO A 1 101 ? 34.567 23.163 22.493 1.00 16.60 248 PRO A CA 1
ATOM 788 C C . PRO A 1 101 ? 34.906 24.260 21.509 1.00 14.30 248 PRO A C 1
ATOM 789 O O . PRO A 1 101 ? 34.948 24.050 20.288 1.00 16.43 248 PRO A O 1
ATOM 793 N N . ALA A 1 102 ? 35.272 25.409 22.028 1.00 15.94 249 ALA A N 1
ATOM 794 C CA . ALA A 1 102 ? 35.726 26.533 21.214 1.00 15.74 249 ALA A CA 1
ATOM 795 C C . ALA A 1 102 ? 36.779 26.064 20.215 1.00 15.49 249 ALA A C 1
ATOM 796 O O . ALA A 1 102 ? 37.722 25.364 20.570 1.00 17.28 249 ALA A O 1
ATOM 798 N N . GLY A 1 103 ? 36.663 26.548 18.979 1.00 16.76 250 GLY A N 1
ATOM 799 C CA . GLY A 1 103 ? 37.584 26.208 17.922 1.00 19.44 250 GLY A CA 1
ATOM 800 C C . 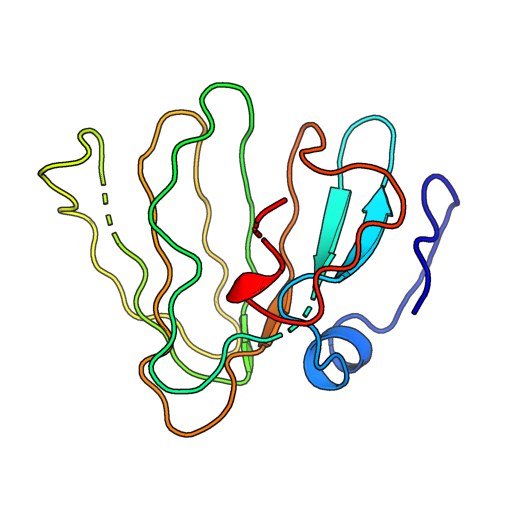GLY A 1 103 ? 37.344 24.950 17.123 1.00 18.22 250 GLY A C 1
ATOM 801 O O . GLY A 1 103 ? 38.109 24.615 16.228 1.00 19.31 250 GLY A O 1
ATOM 802 N N . THR A 1 104 ? 36.254 24.247 17.436 1.00 19.01 251 THR A N 1
ATOM 803 C CA . THR A 1 104 ? 35.842 23.060 16.712 1.00 20.51 251 THR A CA 1
ATOM 804 C C . THR A 1 104 ? 34.718 23.459 15.708 1.00 19.61 251 THR A C 1
ATOM 805 O O . THR A 1 104 ? 33.733 24.134 16.062 1.00 19.55 251 THR A O 1
ATOM 809 N N . TRP A 1 105 ? 34.915 23.128 14.426 1.00 18.58 252 TRP A N 1
ATOM 810 C CA . TRP A 1 105 ? 33.904 23.314 13.403 1.00 19.09 252 TRP A CA 1
ATOM 811 C C . TRP A 1 105 ? 32.796 22.283 13.703 1.00 18.49 252 TRP A C 1
ATOM 812 O O . TRP A 1 105 ? 33.094 21.138 14.066 1.00 17.68 252 TRP A O 1
ATOM 823 N N . HIS A 1 106 ? 31.531 22.694 13.568 1.00 18.69 253 HIS A N 1
ATOM 824 C CA . HIS A 1 106 ? 30.439 21.795 13.931 1.00 16.81 253 HIS A CA 1
ATOM 825 C C . HIS A 1 106 ? 29.181 22.058 13.102 1.00 17.39 253 HIS A C 1
ATOM 826 O O . HIS A 1 106 ? 28.906 23.174 12.666 1.00 18.12 253 HIS A O 1
ATOM 833 N N . ASN A 1 107 ? 28.392 21.003 12.965 1.00 16.38 254 ASN A N 1
ATOM 834 C CA . ASN A 1 107 ? 27.046 21.117 12.393 1.00 15.58 254 ASN A CA 1
ATOM 835 C C . ASN A 1 107 ? 26.194 20.066 13.092 1.00 16.62 254 ASN A C 1
ATOM 836 O O . ASN A 1 107 ? 26.720 19.077 13.595 1.00 16.38 254 ASN A O 1
ATOM 841 N N . VAL A 1 108 ? 24.870 20.308 13.119 1.00 16.16 255 VAL A N 1
ATOM 842 C CA . VAL A 1 108 ? 23.916 19.326 13.632 1.00 17.41 255 VAL A CA 1
ATOM 843 C C . VAL A 1 108 ? 22.797 19.288 12.583 1.00 18.01 255 VAL A C 1
ATOM 844 O O . VAL A 1 108 ? 22.218 20.327 12.233 1.00 16.95 255 VAL A O 1
ATOM 848 N N . ARG A 1 109 ? 22.547 18.099 12.075 1.00 17.99 256 ARG A N 1
ATOM 849 C CA . ARG A 1 109 ? 21.541 17.881 11.037 1.00 17.42 256 ARG A CA 1
ATOM 850 C C . ARG A 1 109 ? 20.386 17.049 11.613 1.00 16.77 256 ARG A C 1
ATOM 851 O O . ARG A 1 109 ? 20.624 16.026 12.254 1.00 17.72 256 ARG A O 1
ATOM 859 N N . ASN A 1 110 ? 19.156 17.444 11.293 1.00 17.10 257 ASN A N 1
ATOM 860 C CA . ASN A 1 110 ? 18.008 16.629 11.670 1.00 16.82 257 ASN A CA 1
ATOM 861 C C . ASN A 1 110 ? 17.939 15.428 10.721 1.00 19.53 257 ASN A C 1
ATOM 862 O O . ASN A 1 110 ? 17.719 15.608 9.535 1.00 24.03 257 ASN A O 1
ATOM 867 N N . THR A 1 111 ? 18.035 14.215 11.249 1.00 18.86 258 THR A N 1
ATOM 868 C CA . THR A 1 111 ? 17.941 13.017 10.397 1.00 20.17 258 THR A CA 1
ATOM 869 C C . THR A 1 111 ? 16.676 12.224 10.660 1.00 20.79 258 THR A C 1
ATOM 870 O O . THR A 1 111 ? 16.509 11.121 10.077 1.00 21.37 258 THR A O 1
ATOM 874 N N . GLY A 1 112 ? 15.805 12.734 11.534 1.00 18.84 259 GLY A N 1
ATOM 875 C CA . GLY A 1 112 ? 14.596 12.016 11.921 1.00 19.78 259 GLY A CA 1
ATOM 876 C C . GLY A 1 112 ? 13.390 12.494 11.149 1.00 20.38 259 GLY A C 1
ATOM 877 O O . GLY A 1 112 ? 13.508 13.208 10.144 1.00 22.04 259 GLY A O 1
ATOM 878 N N . ASN A 1 113 ? 12.225 12.048 11.633 1.00 19.44 260 ASN A N 1
ATOM 879 C CA . ASN A 1 113 ? 10.980 12.213 10.938 1.00 18.70 260 ASN A CA 1
ATOM 880 C C . ASN A 1 113 ? 10.031 13.228 11.562 1.00 19.50 260 ASN A C 1
ATOM 881 O O . ASN A 1 113 ? 8.847 13.300 11.190 1.00 17.41 260 ASN A O 1
ATOM 886 N N . ARG A 1 114 ? 10.547 14.033 12.480 1.00 15.55 261 ARG A N 1
ATOM 887 C CA . ARG A 1 114 ? 9.803 15.119 13.105 1.00 15.82 261 ARG A CA 1
ATOM 888 C C . ARG A 1 114 ? 10.836 16.189 13.433 1.00 15.98 261 ARG A C 1
ATOM 889 O O . ARG A 1 114 ? 12.059 15.920 13.396 1.00 15.74 261 ARG A O 1
ATOM 897 N N . PRO A 1 115 ? 10.391 17.406 13.760 1.00 14.50 262 PRO A N 1
ATOM 898 C CA . PRO A 1 115 ? 11.355 18.436 14.165 1.00 14.98 262 PRO A CA 1
ATOM 899 C C . PRO A 1 115 ? 12.245 18.008 15.325 1.00 15.43 262 PRO A C 1
ATOM 900 O O . PRO A 1 115 ? 11.799 17.287 16.240 1.00 15.65 262 PRO A O 1
ATOM 904 N N . LEU A 1 116 ? 13.496 18.421 15.247 1.00 15.72 263 LEU A N 1
ATOM 905 C CA . LEU A 1 116 ? 14.485 18.104 16.248 1.00 15.58 263 LEU A CA 1
ATOM 906 C C . LEU A 1 116 ? 14.460 19.259 17.257 1.00 17.69 263 LEU A C 1
ATOM 907 O O . LEU A 1 116 ? 14.659 20.423 16.877 1.00 17.35 263 LEU A O 1
ATOM 912 N N . LYS A 1 117 ? 14.182 18.945 18.533 1.00 16.17 264 LYS A N 1
ATOM 913 C CA . LYS A 1 117 ? 13.997 19.927 19.594 1.00 16.22 264 LYS A CA 1
ATOM 914 C C . LYS A 1 117 ? 15.195 19.865 20.538 1.00 14.61 264 LYS A C 1
ATOM 915 O O . LYS A 1 117 ? 15.473 18.818 21.128 1.00 17.17 264 LYS A O 1
ATOM 921 N N . LEU A 1 118 ? 15.909 20.972 20.621 1.00 16.74 265 LEU A N 1
ATOM 922 C CA . LEU A 1 118 ? 17.049 21.005 21.541 1.00 18.58 265 LEU A CA 1
ATOM 923 C C . LEU A 1 118 ? 17.151 22.364 22.211 1.00 17.73 265 LEU A C 1
ATOM 924 O O . LEU A 1 118 ? 16.551 23.347 21.769 1.00 16.90 265 LEU A O 1
ATOM 929 N N . TYR A 1 119 ? 17.904 22.391 23.306 1.00 16.56 266 TYR A N 1
ATOM 930 C CA . TYR A 1 119 ? 18.387 23.660 23.822 1.00 17.21 266 TYR A CA 1
ATOM 931 C C . TYR A 1 119 ? 19.880 23.738 23.772 1.00 17.36 266 TYR A C 1
ATOM 932 O O . TYR A 1 119 ? 20.574 22.717 23.801 1.00 17.50 266 TYR A O 1
ATOM 941 N N . SER A 1 120 ? 20.354 24.983 23.669 1.00 18.88 267 SER A N 1
ATOM 942 C CA A SER A 1 120 ? 21.751 25.278 23.507 0.50 19.10 267 SER A CA 1
ATOM 943 C CA B SER A 1 120 ? 21.766 25.319 23.479 0.50 20.23 267 SER A CA 1
ATOM 944 C C . SER A 1 120 ? 22.187 26.252 24.600 1.00 20.82 267 SER A C 1
ATOM 945 O O . SER A 1 120 ? 21.438 27.193 24.942 1.00 21.67 267 SER A O 1
ATOM 950 N N . ILE A 1 121 ? 23.350 26.010 25.175 1.00 18.02 268 ILE A N 1
ATOM 951 C CA . ILE A 1 121 ? 23.948 26.911 26.167 1.00 16.94 268 ILE A CA 1
ATOM 952 C C . ILE A 1 121 ? 25.267 27.361 25.553 1.00 17.68 268 ILE A C 1
ATOM 953 O O . ILE A 1 121 ? 26.137 26.518 25.244 1.00 17.19 268 ILE A O 1
ATOM 958 N N . TYR A 1 122 ? 25.397 28.663 25.356 1.00 16.21 269 TYR A N 1
ATOM 959 C CA . TYR A 1 122 ? 26.634 29.282 24.897 1.00 15.73 269 TYR A CA 1
ATOM 960 C C . TYR A 1 122 ? 27.347 29.937 26.080 1.00 16.10 269 TYR A C 1
ATOM 961 O O . TYR A 1 122 ? 26.697 30.594 26.904 1.00 16.98 269 TYR A O 1
ATOM 970 N N . ALA A 1 123 ? 28.666 29.767 26.186 1.00 15.49 270 ALA A N 1
ATOM 971 C CA . ALA A 1 123 ? 29.463 30.458 27.222 1.00 15.48 270 ALA A CA 1
ATOM 972 C C . ALA A 1 123 ? 30.750 30.948 26.609 1.00 14.63 270 ALA A C 1
ATOM 973 O O . ALA A 1 123 ? 31.550 30.135 26.146 1.00 16.90 270 ALA A O 1
ATOM 975 N N . PRO A 1 124 ? 30.988 32.260 26.596 1.00 15.28 271 PRO A N 1
ATOM 976 C CA . PRO A 1 124 ? 30.065 33.335 26.915 1.00 16.55 271 PRO A CA 1
ATOM 977 C C . PRO A 1 124 ? 28.917 33.417 25.883 1.00 16.48 271 PRO A C 1
ATOM 978 O O . PRO A 1 124 ? 28.857 32.654 24.917 1.00 16.49 271 PRO A O 1
ATOM 982 N N . PRO A 1 125 ? 27.960 34.336 26.112 1.00 16.71 272 PRO A N 1
ATOM 983 C CA . PRO A 1 125 ? 26.826 34.450 25.184 1.00 16.29 272 PRO A CA 1
ATOM 984 C C . PRO A 1 125 ? 27.212 34.779 23.743 1.00 17.60 272 PRO A C 1
ATOM 985 O O . PRO A 1 125 ? 28.244 35.430 23.516 1.00 18.67 272 PRO A O 1
ATOM 989 N N . GLN A 1 126 ? 26.376 34.318 22.819 1.00 17.57 273 GLN A N 1
ATOM 990 C CA . GLN A 1 126 ? 26.575 34.517 21.379 1.00 19.01 273 GLN A CA 1
ATOM 991 C C . GLN A 1 126 ? 25.619 35.529 20.750 1.00 19.34 273 GLN A C 1
ATOM 992 O O . GLN A 1 126 ? 26.033 36.296 19.857 1.00 22.05 273 GLN A O 1
ATOM 998 N N . HIS A 1 127 ? 24.364 35.525 21.175 1.00 17.88 274 HIS A N 1
ATOM 999 C CA . HIS A 1 127 ? 23.295 36.269 20.509 1.00 17.15 274 HIS A CA 1
ATOM 1000 C C . HIS A 1 127 ? 22.839 37.433 21.387 1.00 17.01 274 HIS A C 1
ATOM 1001 O O . HIS A 1 127 ? 22.987 37.366 22.623 1.00 18.52 274 HIS A O 1
ATOM 1008 N N . PRO A 1 128 ? 22.300 38.489 20.760 1.00 18.12 275 PRO A N 1
ATOM 1009 C CA . PRO A 1 128 ? 21.661 39.515 21.581 1.00 19.37 275 PRO A CA 1
ATOM 1010 C C . PRO A 1 128 ? 20.560 38.966 22.483 1.00 16.63 275 PRO A C 1
ATOM 1011 O O . PRO A 1 128 ? 19.840 38.004 22.179 1.00 17.34 275 PRO A O 1
ATOM 1015 N N . HIS A 1 129 ? 20.409 39.637 23.611 1.00 18.46 276 HIS A N 1
ATOM 1016 C CA . HIS A 1 129 ? 19.284 39.371 24.505 1.00 16.05 276 HIS A CA 1
ATOM 1017 C C . HIS A 1 129 ? 17.998 39.407 23.689 1.00 16.32 276 HIS A C 1
ATOM 1018 O O . HIS A 1 129 ? 17.801 40.311 22.836 1.00 17.48 276 HIS A O 1
ATOM 1025 N N . GLY A 1 130 ? 17.155 38.401 23.900 1.00 16.23 277 GLY A N 1
ATOM 1026 C CA . GLY A 1 130 ? 15.826 38.371 23.322 1.00 17.75 277 GLY A CA 1
ATOM 1027 C C . GLY A 1 130 ? 15.770 37.989 21.843 1.00 19.18 277 GLY A C 1
ATOM 1028 O O . GLY A 1 130 ? 14.724 38.086 21.214 1.00 19.66 277 GLY A O 1
ATOM 1029 N N . THR A 1 131 ? 16.884 37.487 21.312 1.00 17.55 278 THR A N 1
ATOM 1030 C CA . THR A 1 131 ? 16.933 37.011 19.956 1.00 17.84 278 THR A CA 1
ATOM 1031 C C . THR A 1 131 ? 15.838 35.986 19.645 1.00 18.04 278 THR A C 1
ATOM 1032 O O . THR A 1 131 ? 15.605 35.055 20.416 1.00 19.76 278 THR A O 1
ATOM 1036 N N . VAL A 1 132 ? 15.172 36.192 18.516 1.00 18.17 279 VAL A N 1
ATOM 1037 C CA . VAL A 1 132 ? 14.255 35.204 17.940 1.00 20.02 279 VAL A CA 1
ATOM 1038 C C . VAL A 1 132 ? 14.515 35.164 16.457 1.00 20.87 279 VAL A C 1
ATOM 1039 O O . VAL A 1 132 ? 14.402 36.174 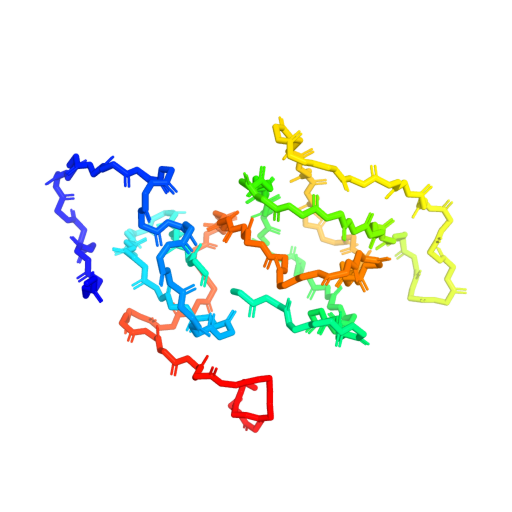15.755 1.00 20.84 279 VAL A O 1
ATOM 1043 N N . HIS A 1 133 ? 14.890 33.985 15.987 1.00 18.95 280 HIS A N 1
ATOM 1044 C CA . HIS A 1 133 ? 14.948 33.719 14.558 1.00 17.03 280 HIS A CA 1
ATOM 1045 C C . HIS A 1 133 ? 13.897 32.642 14.314 1.00 21.61 280 HIS A C 1
ATOM 1046 O O . HIS A 1 133 ? 14.137 31.486 14.640 1.00 19.04 280 HIS A O 1
ATOM 1053 N N . GLU A 1 134 ? 12.738 33.017 13.776 1.00 17.53 281 GLU A N 1
ATOM 1054 C CA . GLU A 1 134 ? 11.629 32.045 13.622 1.00 19.64 281 GLU A CA 1
ATOM 1055 C C . GLU A 1 134 ? 12.003 30.883 12.707 1.00 18.11 281 GLU A C 1
ATOM 1056 O O . GLU A 1 134 ? 11.580 29.749 12.960 1.00 19.22 281 GLU A O 1
ATOM 1059 N N . THR A 1 135 ? 12.829 31.162 11.709 1.00 19.85 282 THR A N 1
ATOM 1060 C CA . THR A 1 135 ? 13.201 30.208 10.677 1.00 20.82 282 THR A CA 1
ATOM 1061 C C . THR A 1 135 ? 14.690 30.243 10.463 1.00 19.78 282 THR A C 1
ATOM 1062 O O . THR A 1 135 ? 15.348 31.228 10.830 1.00 20.14 282 THR A O 1
ATOM 1066 N N . LYS A 1 136 ? 15.226 29.170 9.861 1.00 21.09 283 LYS A N 1
ATOM 1067 C CA . LYS A 1 136 ? 16.631 29.156 9.468 1.00 24.18 283 LYS A CA 1
ATOM 1068 C C . LYS A 1 136 ? 17.000 30.325 8.528 1.00 25.50 283 LYS A C 1
ATOM 1069 O O . LYS A 1 136 ? 18.055 30.964 8.678 1.00 25.32 283 LYS A O 1
ATOM 1075 N N . ALA A 1 137 ? 16.121 30.612 7.569 1.00 27.41 284 ALA A N 1
ATOM 1076 C CA . ALA A 1 137 ? 16.381 31.668 6.593 1.00 28.94 284 ALA A CA 1
ATOM 1077 C C . ALA A 1 137 ? 16.605 33.004 7.300 1.00 28.17 284 ALA A C 1
ATOM 1078 O O . ALA A 1 137 ? 17.578 33.719 7.037 1.00 28.95 284 ALA A O 1
ATOM 1080 N N . ILE A 1 138 ? 15.734 33.301 8.253 1.00 26.90 285 ILE A N 1
A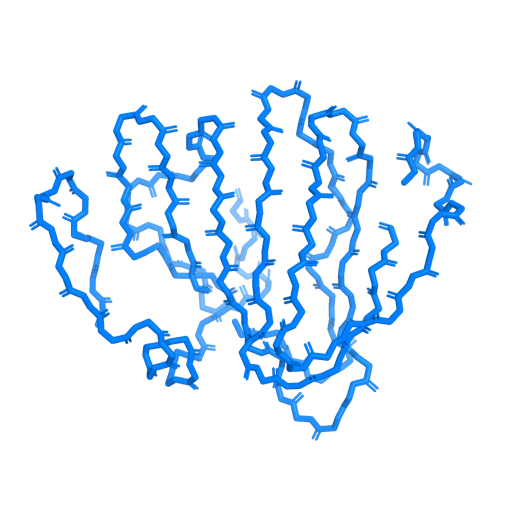TOM 1081 C CA . ILE A 1 138 ? 15.874 34.499 9.085 1.00 25.42 285 ILE A CA 1
ATOM 1082 C C . ILE A 1 138 ? 17.179 34.530 9.852 1.00 27.70 285 ILE A C 1
ATOM 1083 O O . ILE A 1 138 ? 17.830 35.574 9.922 1.00 27.37 285 ILE A O 1
ATOM 1088 N N . ALA A 1 139 ? 17.564 33.409 10.473 1.00 23.29 286 ALA A N 1
ATOM 1089 C CA . ALA A 1 139 ? 18.861 33.328 11.129 1.00 26.71 286 ALA A CA 1
ATOM 1090 C C . ALA A 1 139 ? 20.017 33.601 10.160 1.00 30.42 286 ALA A C 1
ATOM 1091 O O . ALA A 1 139 ? 20.946 34.342 10.485 1.00 31.62 286 ALA A O 1
ATOM 1106 N N . ALA A 1 141 ? 20.033 35.248 7.382 1.00 38.32 288 ALA A N 1
ATOM 1107 C CA . ALA A 1 141 ? 20.015 36.684 7.055 1.00 42.04 288 ALA A CA 1
ATOM 1108 C C . ALA A 1 141 ? 20.577 37.531 8.189 1.00 45.08 288 ALA A C 1
ATOM 1109 O O . ALA A 1 141 ? 21.272 38.515 7.945 1.00 48.55 288 ALA A O 1
ATOM 1111 N N . ALA A 1 142 ? 20.286 37.161 9.427 1.00 45.78 289 ALA A N 1
ATOM 1112 C CA . ALA A 1 142 ? 20.855 37.860 10.567 1.00 47.46 289 ALA A CA 1
ATOM 1113 C C . ALA A 1 142 ? 22.348 37.569 10.659 1.00 49.46 289 ALA A C 1
ATOM 1114 O O . ALA A 1 142 ? 23.124 38.464 10.989 1.00 51.66 289 ALA A O 1
#

InterPro domains:
  IPR009078 Ferritin-like superfamily [SSF47240] (27-150)
  IPR011051 RmlC-like cupin domain superfamily [SSF51182] (156-274)
  IPR013096 Cupin 2, conserved barrel [PF07883] (194-269)
  IPR014710 RmlC-like jelly roll fold [G3DSA:2.60.120.10] (169-295)
  IPR052538 Flavonoid dioxygenase-like [PTHR43346] (147-291)

B-factor: mean 23.02, std 8.51, range [13.53, 65.05]

Foldseek 3Di:
DFAPPPDPDDDPCLVCLVPDQAPWWWHYAYQWKTKIKWAFAFGKLDKDAAQPKKKKKAWQAAKKWKFALDPVPGPDIDMDGHGDMDIGGHNTIMMIGGHGDGITGMMMMITNDDDDHGDTHRDSVSCCD

CATH classification: 2.60.120.10

Sequence (129 aa):
VTDHGPRPFVVNIIEDETKRNRAFRRALWTGDHLQVTLSIIQVGEDIGLEEIHPHLDQQFLLRRVEEGRRGLVVQGHHRQDNLHFQEEEVFDDYAILIPAGTWHNVRNTGNRPLKLYSSIYAPPQHPHGTVHETKAIAAA

Solvent-accessible surface area: 7063 Å² total

Radius of gyration: 13.89 Å; Cα contacts (8 Å, |Δi|>4): 340; chains: 1; bounding box: 33×29×34 Å

Nearest PDB structures (foldseek):
  2oa2-assembly1_A-2  TM=1.008E+00  e=1.220E-25  Halalkalibacterium halodurans
  9gof-assembly1_C  TM=8.476E-01  e=7.851E-06  Synechocystis
  6l9i-assembly1_D  TM=8.793E-01  e=2.554E-05  Companilactobacillus farciminis
  8qfq-assembly1_B  TM=7.470E-01  e=1.723E-06  Thermocatellispora tengchongensis
  4met-assembly1_A  TM=7.611E-01  e=2.554E-05  Bacillus subtilis subsp. subtilis str. 168

Secondary structure (DSSP, 8-state):
----TTS-----HHHHHHH--SSEEEEEE-SS-EEE--B-TT-B---B--TT-EEEEEEEESEEEE---BTTB----EEEETT-EEEE-TT--B-EEE-SSS-BEEEEEEES--S-TT-EESSTTT---

Organism: Halalkalibacterium halodurans (strain ATCC BAA-125 / DSM 18197 / FERM 7344 / JCM 9153 / C-125) (NCBI:txid272558)